Protein AF-A0A951LC77-F1 (afdb_monomer)

Solvent-accessible surface area (backbone atoms only — not comparable to full-atom values): 5178 Å² total; per-residue (Å²): 136,83,84,80,80,80,92,78,88,84,74,83,84,71,80,74,83,73,71,65,72,67,47,93,65,51,90,79,48,53,66,70,61,48,47,64,52,49,78,76,49,51,72,68,49,40,52,38,42,48,56,34,31,71,73,67,79,54,52,60,73,49,48,57,46,40,56,52,44,49,50,53,51,52,58,63,67,70,76,120

pLDDT: mean 79.67, std 14.71, range [46.78, 93.75]

Structure (mmCIF, N/CA/C/O backbone):
data_AF-A0A951LC77-F1
#
_entry.id   AF-A0A951LC77-F1
#
loop_
_atom_site.group_PDB
_atom_site.id
_atom_site.type_symbol
_atom_site.label_atom_id
_atom_site.label_alt_id
_atom_site.label_comp_id
_atom_site.label_asym_id
_atom_site.label_entity_id
_atom_site.label_seq_id
_atom_site.pdbx_PDB_ins_code
_atom_site.Cartn_x
_atom_site.Cartn_y
_atom_site.Cartn_z
_atom_site.occupancy
_atom_site.B_iso_or_equiv
_atom_site.auth_seq_id
_atom_site.auth_comp_id
_atom_site.auth_asym_id
_atom_site.auth_atom_id
_atom_site.pdbx_PDB_model_num
ATOM 1 N N . MET A 1 1 ? 50.458 -8.857 -38.217 1.00 47.19 1 MET A N 1
ATOM 2 C CA . MET A 1 1 ? 49.802 -8.178 -37.089 1.00 47.19 1 MET A CA 1
ATOM 3 C C . MET A 1 1 ? 48.368 -7.922 -37.508 1.00 47.19 1 MET A C 1
ATOM 5 O O . MET A 1 1 ? 48.108 -6.939 -38.187 1.00 47.19 1 MET A O 1
ATOM 9 N N . ARG A 1 2 ? 47.478 -8.890 -37.274 1.00 55.41 2 ARG A N 1
ATOM 10 C CA . ARG A 1 2 ? 46.043 -8.628 -37.314 1.00 55.41 2 ARG A CA 1
ATOM 11 C C . ARG A 1 2 ? 45.724 -8.232 -35.883 1.00 55.41 2 ARG A C 1
ATOM 13 O O . ARG A 1 2 ? 46.012 -8.993 -34.973 1.00 55.41 2 ARG A O 1
ATOM 20 N N . GLU A 1 3 ? 45.345 -6.981 -35.706 1.00 53.53 3 GLU A N 1
ATOM 21 C CA . GLU A 1 3 ? 44.858 -6.485 -34.430 1.00 53.53 3 GLU A CA 1
ATOM 22 C C . GLU A 1 3 ? 43.392 -6.889 -34.399 1.00 53.53 3 GLU A C 1
ATOM 24 O O . GLU A 1 3 ? 42.536 -6.266 -35.028 1.00 53.53 3 GLU A O 1
ATOM 29 N N . ASP A 1 4 ? 43.145 -8.055 -33.814 1.00 53.09 4 ASP A N 1
ATOM 30 C CA . ASP A 1 4 ? 41.810 -8.584 -33.616 1.00 53.09 4 ASP A CA 1
ATOM 31 C C . ASP A 1 4 ? 41.159 -7.733 -32.518 1.00 53.09 4 ASP A C 1
ATOM 33 O O . ASP A 1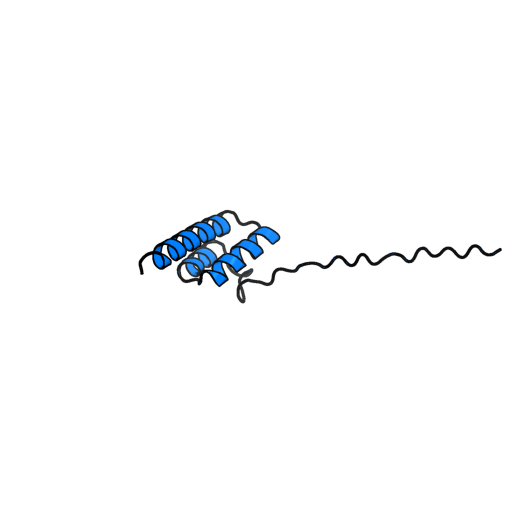 4 ? 41.480 -7.836 -31.337 1.00 53.09 4 ASP A O 1
ATOM 37 N N . ALA A 1 5 ? 40.312 -6.796 -32.935 1.00 58.88 5 ALA A N 1
ATOM 38 C CA . ALA A 1 5 ? 39.484 -6.015 -32.037 1.00 58.88 5 ALA A CA 1
ATOM 39 C C . ALA A 1 5 ? 38.498 -6.950 -31.325 1.00 58.88 5 ALA A C 1
ATOM 41 O O . ALA A 1 5 ? 37.644 -7.550 -31.977 1.00 58.88 5 ALA A O 1
ATOM 42 N N . GLU A 1 6 ? 38.573 -7.024 -29.998 1.00 55.25 6 GLU A N 1
ATOM 43 C CA . GLU A 1 6 ? 37.530 -7.628 -29.167 1.00 55.25 6 GLU A CA 1
ATOM 44 C C . GLU A 1 6 ? 36.686 -6.529 -28.493 1.00 55.25 6 GLU A C 1
ATOM 46 O O . GLU A 1 6 ? 36.981 -6.134 -27.364 1.00 55.25 6 GLU A O 1
ATOM 51 N N . PRO A 1 7 ? 35.624 -5.994 -29.128 1.00 61.00 7 PRO A N 1
ATOM 52 C CA . PRO A 1 7 ? 34.576 -5.291 -28.408 1.00 61.00 7 PRO A CA 1
ATOM 53 C C . PRO A 1 7 ? 33.498 -6.316 -28.043 1.00 61.00 7 PRO A C 1
ATOM 55 O O . PRO A 1 7 ? 32.562 -6.553 -28.797 1.00 61.00 7 PRO A O 1
ATOM 58 N N . GLY A 1 8 ? 33.672 -6.973 -26.900 1.00 53.38 8 GLY A N 1
ATOM 59 C CA . GLY A 1 8 ? 32.750 -7.998 -26.407 1.00 53.38 8 GLY A CA 1
ATOM 60 C C . GLY A 1 8 ? 32.532 -7.904 -24.902 1.00 53.38 8 GLY A C 1
ATOM 61 O O . GLY A 1 8 ? 32.515 -8.919 -24.220 1.00 53.38 8 GLY A O 1
ATOM 62 N N . ALA A 1 9 ? 32.430 -6.686 -24.370 1.00 58.47 9 ALA A N 1
ATOM 63 C CA . ALA A 1 9 ? 32.005 -6.440 -22.993 1.00 58.47 9 ALA A CA 1
ATOM 64 C C . ALA A 1 9 ? 30.628 -5.764 -22.993 1.00 58.47 9 ALA A C 1
ATOM 66 O O . ALA A 1 9 ? 30.429 -4.702 -22.410 1.00 58.47 9 ALA A O 1
ATOM 67 N N . GLU A 1 10 ? 29.680 -6.367 -23.698 1.00 58.38 10 GLU A N 1
ATOM 68 C CA . GLU A 1 10 ? 28.260 -6.065 -23.571 1.00 58.38 10 GLU A CA 1
ATOM 69 C C . GLU A 1 10 ? 27.624 -7.255 -22.865 1.00 58.38 10 GLU A C 1
ATOM 71 O O . GLU A 1 10 ? 27.255 -8.229 -23.495 1.00 58.38 10 GLU A O 1
ATOM 76 N N . ASP A 1 11 ? 27.585 -7.208 -21.538 1.00 55.72 11 ASP A N 1
ATOM 77 C CA . ASP A 1 11 ? 26.403 -7.642 -20.795 1.00 55.72 11 ASP A CA 1
ATOM 78 C C . ASP A 1 11 ? 26.560 -7.128 -19.367 1.00 55.72 11 ASP A C 1
ATOM 80 O O . ASP A 1 11 ? 27.187 -7.729 -18.489 1.00 55.72 11 ASP A O 1
ATOM 84 N N . GLY A 1 12 ? 26.075 -5.904 -19.158 1.00 53.75 12 GLY A N 1
ATOM 85 C CA . GLY A 1 12 ? 25.891 -5.392 -17.817 1.00 53.75 12 GLY A CA 1
ATOM 86 C C . GLY A 1 12 ? 24.931 -6.331 -17.107 1.00 53.75 12 GLY A C 1
ATOM 87 O O . GLY A 1 12 ? 23.750 -6.357 -17.436 1.00 53.75 12 GLY A O 1
ATOM 88 N N . ALA A 1 13 ? 25.431 -7.070 -16.117 1.00 58.41 13 ALA A N 1
ATOM 89 C CA . ALA A 1 13 ? 24.618 -7.782 -15.142 1.00 58.41 13 ALA A CA 1
ATOM 90 C C . ALA A 1 13 ? 23.840 -6.762 -14.288 1.00 58.41 13 ALA A C 1
ATOM 92 O O . ALA A 1 13 ? 24.102 -6.564 -13.103 1.00 58.41 13 ALA A O 1
ATOM 93 N N . GLY A 1 14 ? 22.905 -6.048 -14.910 1.00 52.06 14 GLY A N 1
ATOM 94 C CA . GLY A 1 14 ? 21.896 -5.264 -14.234 1.00 52.06 14 GLY A CA 1
ATOM 95 C C . GLY A 1 14 ? 20.944 -6.259 -13.604 1.00 52.06 14 GLY A C 1
ATOM 96 O O . GLY A 1 14 ? 19.999 -6.703 -14.249 1.00 52.06 14 GLY A O 1
ATOM 97 N N . ALA A 1 15 ? 21.221 -6.659 -12.365 1.00 55.97 15 ALA A N 1
ATOM 98 C CA . ALA A 1 15 ? 20.261 -7.384 -11.555 1.00 55.97 15 ALA A CA 1
ATOM 99 C C . ALA A 1 15 ? 19.028 -6.484 -11.391 1.00 55.97 15 ALA A C 1
ATOM 101 O O . ALA A 1 15 ? 18.980 -5.624 -10.513 1.00 55.97 15 ALA A O 1
ATOM 102 N N . GLN A 1 16 ? 18.055 -6.637 -12.289 1.00 57.84 16 GLN A N 1
ATOM 103 C CA . GLN A 1 16 ? 16.780 -5.946 -12.203 1.00 57.84 16 GLN A CA 1
ATOM 104 C C . GLN A 1 16 ? 16.056 -6.528 -10.990 1.00 57.84 16 GLN A C 1
ATOM 106 O O . GLN A 1 16 ? 15.466 -7.608 -11.064 1.00 57.84 16 GLN A O 1
ATOM 111 N N . VAL A 1 17 ? 16.140 -5.843 -9.847 1.00 61.94 17 VAL A N 1
ATOM 112 C CA . VAL A 1 17 ? 15.345 -6.183 -8.664 1.00 61.94 17 VAL A CA 1
ATOM 113 C C . VAL A 1 17 ? 13.893 -5.887 -9.012 1.00 61.94 17 VAL A C 1
ATOM 115 O O . VAL A 1 17 ? 13.416 -4.760 -8.903 1.00 61.94 17 VAL A O 1
ATOM 118 N N . THR A 1 18 ? 13.202 -6.910 -9.503 1.00 66.69 18 THR A N 1
ATOM 119 C CA . THR A 1 18 ? 11.775 -6.828 -9.789 1.00 66.69 18 THR A CA 1
ATOM 120 C C . THR A 1 18 ? 11.048 -7.101 -8.485 1.00 66.69 18 THR A C 1
ATOM 122 O O . THR A 1 18 ? 11.022 -8.236 -8.011 1.00 66.69 18 THR A O 1
ATOM 125 N N . VAL A 1 19 ? 10.492 -6.054 -7.876 1.00 74.69 19 VAL A N 1
ATOM 126 C CA . VAL A 1 19 ? 9.589 -6.224 -6.736 1.00 74.69 19 VAL A CA 1
ATOM 127 C C . VAL A 1 19 ? 8.317 -6.874 -7.273 1.00 74.69 19 VAL A C 1
ATOM 129 O O . VAL A 1 19 ? 7.638 -6.302 -8.131 1.00 74.69 19 VAL A O 1
ATOM 132 N N . ALA A 1 20 ? 8.049 -8.100 -6.826 1.00 81.06 20 ALA A N 1
ATOM 133 C CA . ALA A 1 20 ? 6.832 -8.820 -7.175 1.00 81.06 20 ALA A CA 1
ATOM 134 C C . ALA A 1 20 ? 5.604 -8.090 -6.623 1.00 81.06 20 ALA A C 1
ATOM 136 O O . ALA A 1 20 ? 5.706 -7.339 -5.651 1.00 81.06 20 ALA A O 1
ATOM 137 N N . GLU A 1 21 ? 4.449 -8.319 -7.246 1.00 85.25 21 GLU A N 1
ATOM 138 C CA . GLU A 1 21 ? 3.194 -7.796 -6.720 1.00 85.25 21 GLU A CA 1
ATOM 139 C C . GLU A 1 21 ? 2.974 -8.288 -5.284 1.00 85.25 21 GLU A C 1
ATOM 141 O O . GLU A 1 21 ? 3.240 -9.458 -4.988 1.00 85.25 21 GLU A O 1
ATOM 146 N N . PRO A 1 22 ? 2.488 -7.421 -4.382 1.00 86.75 22 PRO A N 1
ATOM 147 C CA . PRO A 1 22 ? 2.267 -7.806 -2.993 1.00 86.75 22 PRO A CA 1
ATOM 148 C C . PRO A 1 22 ? 1.155 -8.862 -2.853 1.00 86.75 22 PRO A C 1
ATOM 150 O O . PRO A 1 22 ? 1.170 -9.631 -1.894 1.00 86.75 22 PRO A O 1
ATOM 153 N N . TRP A 1 23 ? 0.227 -8.945 -3.813 1.00 87.81 23 TRP A N 1
ATOM 154 C CA . TRP A 1 23 ? -0.716 -10.054 -3.992 1.00 87.81 23 TRP A CA 1
ATOM 155 C C . TRP A 1 23 ? -1.203 -10.128 -5.445 1.00 87.81 23 TRP A C 1
ATOM 157 O O . TRP A 1 23 ? -1.030 -9.184 -6.213 1.00 87.81 23 TRP A O 1
ATOM 167 N N . GLU A 1 24 ? -1.826 -11.250 -5.811 1.00 87.19 24 GLU A N 1
ATOM 168 C CA . GLU A 1 24 ? -2.349 -11.486 -7.162 1.00 87.19 24 GLU A CA 1
ATOM 169 C C . GLU A 1 24 ? -3.417 -10.452 -7.554 1.00 87.19 24 GLU A C 1
ATOM 171 O O . GLU A 1 24 ? -4.361 -10.206 -6.796 1.00 87.19 24 GLU A O 1
ATOM 176 N N . GLY A 1 25 ? -3.260 -9.856 -8.740 1.00 86.50 25 GLY A N 1
ATOM 177 C CA . GLY A 1 25 ? -4.185 -8.855 -9.278 1.00 86.50 25 GLY A CA 1
ATOM 178 C C . GLY A 1 25 ? -4.038 -7.473 -8.641 1.00 86.50 25 GLY A C 1
ATOM 179 O O . GLY A 1 25 ? -4.982 -6.688 -8.665 1.00 86.50 25 GLY A O 1
ATOM 180 N N . TYR A 1 26 ? -2.888 -7.162 -8.030 1.00 88.06 26 TYR A N 1
ATOM 181 C CA . TYR A 1 26 ? -2.647 -5.844 -7.440 1.00 88.06 26 TYR A CA 1
ATOM 182 C C . TYR A 1 26 ? -2.664 -4.731 -8.498 1.00 88.06 26 TYR A C 1
ATOM 184 O O . TYR A 1 26 ? -3.339 -3.719 -8.301 1.00 88.06 26 TYR A O 1
ATOM 192 N N . ASP A 1 27 ? -1.954 -4.906 -9.621 1.00 86.50 27 ASP A N 1
ATOM 193 C CA . ASP A 1 27 ? -1.914 -3.912 -10.705 1.00 86.50 27 ASP A CA 1
ATOM 194 C C . ASP A 1 27 ? -3.277 -3.736 -11.406 1.00 86.50 27 ASP A C 1
ATOM 196 O O . ASP A 1 27 ? -3.505 -2.687 -12.016 1.00 86.50 27 ASP A O 1
ATOM 200 N N . ASP A 1 28 ? -4.181 -4.716 -11.297 1.00 89.44 28 ASP A N 1
ATOM 201 C CA . ASP A 1 28 ? -5.541 -4.662 -11.851 1.00 89.44 28 ASP A CA 1
AT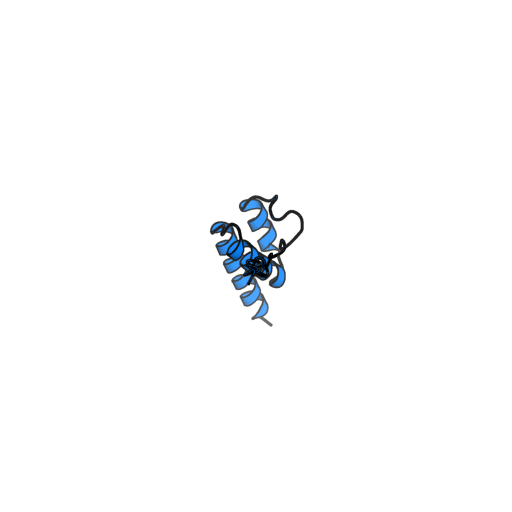OM 202 C C . ASP A 1 28 ? -6.510 -3.820 -11.004 1.00 89.44 28 ASP A C 1
ATOM 204 O O . ASP A 1 28 ? -7.587 -3.457 -11.480 1.00 89.44 28 ASP A O 1
ATOM 208 N N . LEU A 1 29 ? -6.149 -3.493 -9.758 1.00 89.12 29 LEU A N 1
ATOM 209 C CA . LEU A 1 29 ? -6.988 -2.713 -8.853 1.00 89.12 29 LEU A CA 1
ATOM 210 C C . LEU A 1 29 ? -6.680 -1.211 -8.919 1.00 89.12 29 LEU A C 1
ATOM 212 O O . LEU A 1 29 ? -5.530 -0.745 -8.982 1.00 89.12 29 LEU A O 1
ATOM 216 N N . ASP A 1 30 ? -7.745 -0.420 -8.824 1.00 90.00 30 ASP A N 1
ATOM 217 C CA . ASP A 1 30 ? -7.641 1.022 -8.684 1.00 90.00 30 ASP A CA 1
ATOM 218 C C . ASP A 1 30 ? -7.323 1.420 -7.236 1.00 90.00 30 ASP A C 1
ATOM 220 O O . 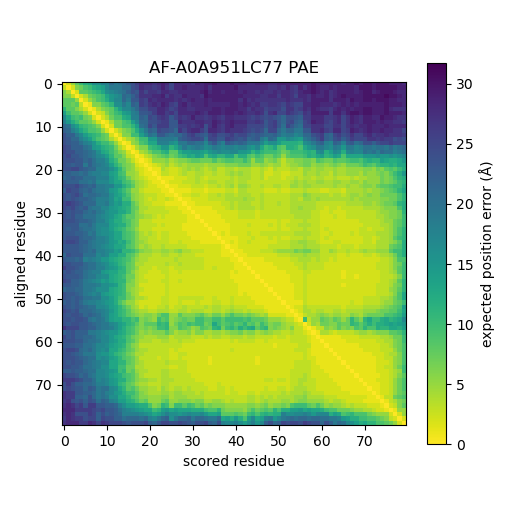ASP A 1 30 ? -7.523 0.673 -6.277 1.00 90.00 30 ASP A O 1
ATOM 224 N N . ALA A 1 31 ? -6.819 2.645 -7.060 1.00 87.88 31 ALA A N 1
ATOM 225 C CA . ALA A 1 31 ? -6.457 3.182 -5.749 1.00 87.88 31 ALA A CA 1
ATOM 226 C C . ALA A 1 31 ? -7.539 3.012 -4.652 1.00 87.88 31 ALA A C 1
ATOM 228 O O . ALA A 1 31 ? -7.167 2.592 -3.558 1.00 87.88 31 ALA A O 1
ATOM 229 N N . PRO A 1 32 ? -8.839 3.306 -4.868 1.00 90.06 32 PRO A N 1
ATOM 230 C CA . PRO A 1 32 ? -9.860 3.095 -3.837 1.00 90.06 32 PRO A CA 1
ATOM 231 C C . PRO A 1 32 ? -10.030 1.624 -3.433 1.00 90.06 32 PRO A C 1
ATOM 233 O O . PRO A 1 32 ? -10.167 1.348 -2.241 1.00 90.06 32 PRO A O 1
ATOM 236 N N . ASP A 1 33 ? -9.977 0.687 -4.382 1.00 91.75 33 ASP A N 1
ATOM 237 C CA . ASP A 1 33 ? -10.109 -0.747 -4.097 1.00 91.75 33 ASP A CA 1
ATOM 238 C C . ASP A 1 33 ? -8.894 -1.273 -3.330 1.00 91.75 33 ASP A C 1
ATOM 240 O O . ASP A 1 33 ? -9.032 -2.017 -2.3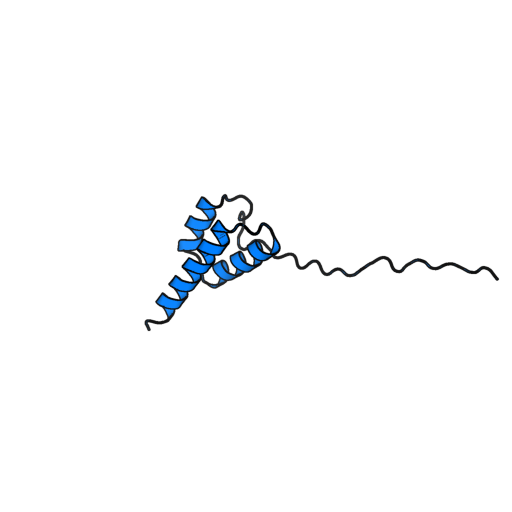54 1.00 91.75 33 ASP A O 1
ATOM 244 N N . LEU A 1 34 ? -7.699 -0.815 -3.718 1.00 90.62 34 LEU A N 1
ATOM 245 C CA . LEU A 1 34 ? -6.466 -1.080 -2.983 1.00 90.62 34 LEU A CA 1
ATOM 246 C C . LEU A 1 34 ? -6.578 -0.583 -1.541 1.00 90.62 34 LEU A C 1
ATOM 248 O O . LEU A 1 34 ? -6.339 -1.356 -0.619 1.00 90.62 34 LEU A O 1
ATOM 252 N N . ILE A 1 35 ? -7.006 0.665 -1.329 1.00 91.56 35 ILE A N 1
ATOM 253 C CA . ILE A 1 35 ? -7.166 1.249 0.012 1.00 91.56 35 ILE A CA 1
ATOM 254 C C . ILE A 1 35 ? -8.138 0.432 0.866 1.00 91.56 35 ILE A C 1
ATOM 256 O O . ILE A 1 35 ? -7.814 0.136 2.014 1.00 91.56 35 ILE A O 1
ATOM 260 N N . GLY A 1 36 ? -9.282 0.022 0.312 1.00 92.62 36 GLY A N 1
ATOM 261 C CA . GLY A 1 36 ? -10.240 -0.823 1.031 1.00 92.62 36 GLY A CA 1
ATOM 262 C C . GLY A 1 36 ? -9.644 -2.171 1.447 1.00 92.62 36 GLY A C 1
ATOM 263 O O . GLY A 1 36 ? -9.919 -2.669 2.538 1.00 92.62 36 GLY A O 1
ATOM 264 N N . ARG A 1 37 ? -8.768 -2.750 0.619 1.00 90.94 37 ARG A N 1
ATOM 265 C CA . ARG A 1 37 ? -8.057 -3.989 0.953 1.00 90.94 37 ARG A CA 1
ATOM 266 C C . ARG A 1 37 ? -6.980 -3.784 2.027 1.00 90.94 37 ARG A C 1
ATOM 268 O O . ARG A 1 37 ? -6.808 -4.665 2.869 1.00 90.94 37 ARG A O 1
ATOM 275 N N . LEU A 1 38 ? -6.297 -2.634 2.040 1.00 91.38 38 LEU A N 1
ATOM 276 C CA . LEU A 1 38 ? -5.251 -2.317 3.025 1.00 91.38 38 LEU A CA 1
ATOM 277 C C . LEU A 1 38 ? -5.778 -2.266 4.468 1.00 91.38 38 LEU A C 1
ATOM 279 O O . LEU A 1 38 ? -5.037 -2.607 5.386 1.00 91.38 38 LEU A O 1
ATOM 283 N N . GLU A 1 39 ? -7.048 -1.907 4.691 1.00 89.44 39 GLU A N 1
ATOM 284 C CA . GLU A 1 39 ? -7.635 -1.829 6.043 1.00 89.44 39 GLU A CA 1
ATOM 285 C C . GLU A 1 39 ? -7.654 -3.183 6.785 1.00 89.44 39 GLU A C 1
ATOM 287 O O . GLU A 1 39 ? -7.664 -3.223 8.019 1.00 89.44 39 GLU A O 1
ATOM 292 N N . GLY A 1 40 ? -7.644 -4.296 6.042 1.00 86.88 40 GLY A N 1
ATOM 293 C CA . GLY A 1 40 ? -7.583 -5.661 6.576 1.00 86.88 40 GLY A CA 1
ATOM 294 C C . GLY A 1 40 ? -6.231 -6.353 6.397 1.00 86.88 40 GLY A C 1
ATOM 295 O O . GLY A 1 40 ? -6.097 -7.512 6.791 1.00 86.88 40 GLY A O 1
ATOM 296 N N . ALA A 1 41 ? -5.251 -5.678 5.794 1.00 90.75 41 ALA A N 1
ATOM 297 C CA . ALA A 1 41 ? -3.966 -6.271 5.457 1.0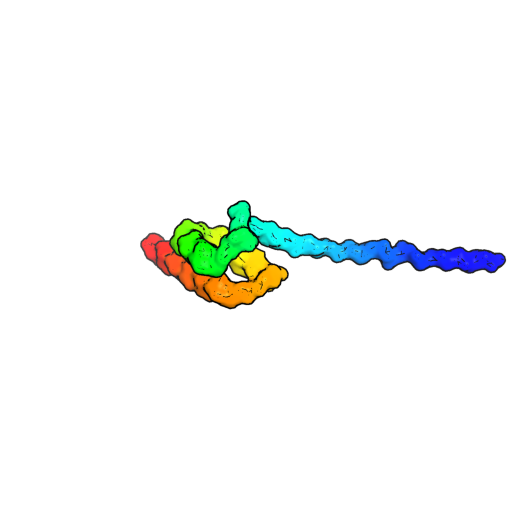0 90.75 41 ALA A CA 1
ATOM 298 C C . ALA A 1 41 ? -3.073 -6.452 6.693 1.00 90.75 41 ALA A C 1
ATOM 300 O O . ALA A 1 41 ? -3.104 -5.681 7.658 1.00 90.75 41 ALA A O 1
ATOM 301 N N . SER A 1 42 ? -2.238 -7.485 6.651 1.00 90.06 42 SER A N 1
ATOM 302 C CA . SER A 1 42 ? -1.198 -7.713 7.647 1.00 90.06 42 SER A CA 1
ATOM 303 C C . SER A 1 42 ? -0.058 -6.691 7.504 1.00 90.06 42 SER A C 1
ATOM 305 O O . SER A 1 42 ? 0.186 -6.176 6.411 1.00 90.06 42 SER A O 1
ATOM 307 N N . PRO A 1 43 ? 0.716 -6.414 8.570 1.00 90.06 43 PRO A N 1
ATOM 308 C CA . PRO A 1 43 ? 1.856 -5.500 8.475 1.00 90.06 43 PRO A CA 1
ATOM 309 C C . PRO A 1 43 ? 2.914 -5.944 7.449 1.00 90.06 43 PRO A C 1
ATOM 311 O O . PRO A 1 43 ? 3.586 -5.096 6.869 1.00 90.06 43 PRO A O 1
ATOM 314 N N . ALA A 1 44 ? 3.035 -7.250 7.181 1.00 89.88 44 ALA A N 1
ATOM 315 C CA . ALA A 1 44 ? 3.911 -7.768 6.130 1.00 89.88 44 ALA A CA 1
ATOM 316 C C . ALA A 1 44 ? 3.409 -7.402 4.722 1.00 89.88 44 ALA A C 1
ATOM 318 O O . ALA A 1 44 ? 4.199 -6.968 3.886 1.00 89.88 44 ALA A O 1
ATOM 319 N N . GLU A 1 45 ? 2.102 -7.524 4.470 1.00 91.25 45 GLU A N 1
ATOM 320 C CA . GLU A 1 45 ? 1.488 -7.110 3.201 1.00 91.25 45 GLU A CA 1
ATOM 321 C C . GLU A 1 45 ? 1.594 -5.595 3.004 1.00 91.25 45 GLU A C 1
ATOM 323 O O . GLU A 1 45 ? 1.977 -5.147 1.929 1.00 91.25 45 GLU A O 1
ATOM 328 N N . LEU A 1 46 ? 1.338 -4.803 4.050 1.00 92.88 46 LEU A N 1
ATOM 329 C CA . LEU A 1 46 ? 1.486 -3.345 4.008 1.00 92.88 46 LEU A CA 1
ATOM 330 C C . LEU A 1 46 ? 2.921 -2.925 3.636 1.00 92.88 46 LEU A C 1
ATOM 332 O O . LEU A 1 46 ? 3.108 -2.086 2.758 1.00 92.88 46 LEU A O 1
ATOM 336 N N . ALA A 1 47 ? 3.937 -3.549 4.240 1.00 90.88 47 ALA A N 1
ATOM 337 C CA . ALA A 1 47 ? 5.339 -3.282 3.911 1.00 90.88 47 ALA A CA 1
ATOM 338 C C . ALA A 1 47 ? 5.700 -3.692 2.470 1.00 90.88 47 ALA A C 1
ATOM 340 O O . ALA A 1 47 ? 6.454 -2.991 1.793 1.00 90.88 47 ALA A O 1
ATOM 341 N N . ALA A 1 48 ? 5.144 -4.803 1.975 1.00 90.69 48 ALA A N 1
ATOM 342 C CA . ALA A 1 48 ? 5.335 -5.225 0.589 1.00 90.69 48 ALA A CA 1
ATOM 343 C C . ALA A 1 48 ? 4.734 -4.210 -0.400 1.00 90.69 48 ALA A C 1
ATOM 345 O O . ALA A 1 48 ? 5.370 -3.885 -1.403 1.00 90.69 48 ALA A O 1
ATOM 346 N N . VA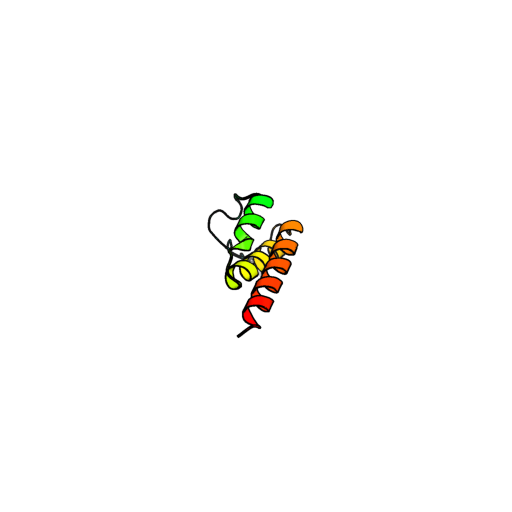L A 1 49 ? 3.552 -3.661 -0.095 1.00 91.00 49 VAL A N 1
ATOM 347 C CA . VAL A 1 49 ? 2.906 -2.613 -0.902 1.00 91.00 49 VAL A CA 1
ATOM 348 C C . VAL A 1 49 ? 3.737 -1.336 -0.926 1.00 91.00 49 VAL A C 1
ATOM 350 O O . VAL A 1 49 ? 3.925 -0.761 -1.995 1.00 91.00 49 VAL A O 1
ATOM 353 N N . GLU A 1 50 ? 4.265 -0.901 0.220 1.00 89.88 50 GLU A N 1
ATOM 354 C CA . GLU A 1 50 ? 5.129 0.284 0.300 1.00 89.88 50 GLU A CA 1
ATOM 355 C C . GLU A 1 50 ? 6.352 0.150 -0.619 1.00 89.88 50 GLU A C 1
ATOM 357 O O . GLU A 1 50 ? 6.638 1.042 -1.423 1.00 89.88 50 GLU A O 1
ATOM 362 N N . LEU A 1 51 ? 7.035 -0.999 -0.552 1.00 88.25 51 LEU A N 1
ATOM 363 C CA . LEU A 1 51 ? 8.206 -1.295 -1.375 1.00 88.25 51 LEU A CA 1
ATOM 364 C C . LEU A 1 51 ? 7.852 -1.348 -2.868 1.00 88.25 51 LEU A C 1
ATOM 366 O O . LEU A 1 51 ? 8.568 -0.797 -3.708 1.00 88.25 51 LEU A O 1
ATOM 370 N N . TYR A 1 52 ? 6.735 -1.998 -3.194 1.00 88.81 52 TYR A N 1
ATOM 371 C CA . TYR A 1 52 ? 6.248 -2.146 -4.558 1.00 88.81 52 TYR A CA 1
ATOM 372 C C . TYR A 1 52 ? 5.861 -0.800 -5.186 1.00 88.81 52 TYR A C 1
ATOM 374 O O . TYR A 1 52 ? 6.317 -0.460 -6.281 1.00 88.81 52 TYR A O 1
ATOM 382 N N . GLU A 1 53 ? 5.075 0.013 -4.478 1.00 88.19 53 GLU A N 1
ATOM 383 C CA . GLU A 1 53 ? 4.667 1.344 -4.933 1.00 88.19 53 GLU A CA 1
ATOM 384 C C . GLU A 1 53 ? 5.853 2.307 -5.014 1.00 88.19 53 GLU A C 1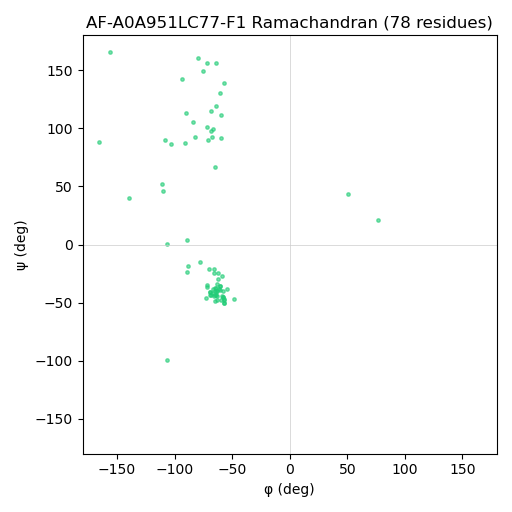
ATOM 386 O O . GLU A 1 53 ? 5.943 3.082 -5.970 1.00 88.19 53 GLU A O 1
ATOM 391 N N . GLY A 1 54 ? 6.792 2.235 -4.064 1.00 83.12 54 GLY A N 1
ATOM 392 C CA . GLY A 1 54 ? 8.019 3.031 -4.072 1.00 83.12 54 GLY A CA 1
ATOM 393 C C . GLY A 1 54 ? 8.901 2.772 -5.298 1.00 83.12 54 GLY A C 1
ATOM 394 O O . GLY A 1 54 ? 9.495 3.714 -5.828 1.00 83.12 54 GLY A O 1
ATOM 395 N N . GLY A 1 55 ? 8.945 1.521 -5.775 1.00 77.38 55 GLY A N 1
ATOM 396 C CA . GLY A 1 55 ? 9.732 1.096 -6.938 1.00 77.38 55 GLY A CA 1
ATOM 397 C C . GLY A 1 55 ? 9.022 1.191 -8.295 1.00 77.38 55 GLY A C 1
ATOM 398 O O . GLY A 1 55 ? 9.700 1.295 -9.316 1.00 77.38 55 GLY A O 1
ATOM 399 N N . LYS A 1 56 ? 7.681 1.169 -8.334 1.00 78.75 56 LYS A N 1
ATOM 400 C CA . LYS A 1 56 ? 6.893 1.254 -9.580 1.00 78.75 56 LYS A CA 1
ATOM 401 C C . LYS A 1 56 ? 6.206 2.615 -9.762 1.00 78.75 56 LYS A C 1
ATOM 403 O O . LYS A 1 56 ? 6.791 3.558 -10.288 1.00 78.75 56 LYS A O 1
ATOM 408 N N . ARG A 1 57 ? 4.912 2.689 -9.422 1.00 71.50 57 ARG A N 1
ATOM 409 C CA . ARG A 1 57 ? 3.969 3.736 -9.863 1.00 71.50 57 ARG A CA 1
ATOM 410 C C . ARG A 1 57 ? 3.957 4.954 -8.943 1.00 71.50 57 ARG A C 1
ATOM 412 O O . ARG A 1 57 ? 3.496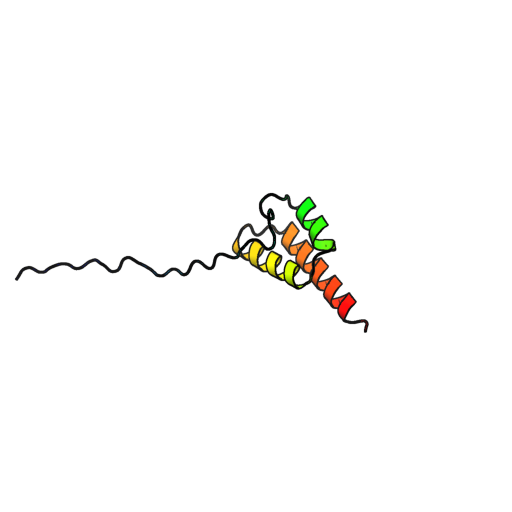 6.012 -9.368 1.00 71.50 57 ARG A O 1
ATOM 419 N N . ARG A 1 58 ? 4.455 4.811 -7.710 1.00 80.50 58 ARG A N 1
ATO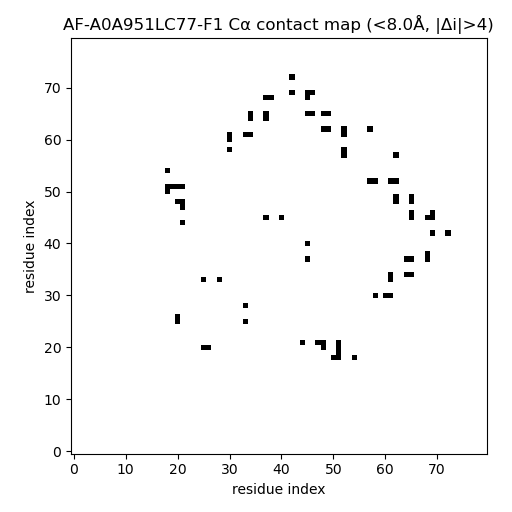M 420 C CA . ARG A 1 58 ? 4.520 5.857 -6.680 1.00 80.50 58 ARG A CA 1
ATOM 421 C C . ARG A 1 58 ? 3.168 6.546 -6.478 1.00 80.50 58 ARG A C 1
ATOM 423 O O . ARG A 1 58 ? 3.097 7.776 -6.398 1.00 80.50 58 ARG A O 1
ATOM 430 N N . ARG A 1 59 ? 2.077 5.767 -6.422 1.00 84.88 59 ARG A N 1
ATOM 431 C CA . ARG A 1 59 ? 0.729 6.303 -6.188 1.00 84.88 59 ARG A CA 1
ATOM 432 C C . ARG A 1 59 ? 0.665 6.864 -4.765 1.00 84.88 59 ARG A C 1
ATOM 434 O O . ARG A 1 59 ? 0.483 6.121 -3.806 1.00 84.88 59 ARG A O 1
ATOM 441 N N . GLN A 1 60 ? 0.796 8.186 -4.627 1.00 88.19 60 GLN A N 1
ATOM 442 C CA . GLN A 1 60 ? 0.862 8.850 -3.315 1.00 88.19 60 GLN A CA 1
ATOM 443 C C . GLN A 1 60 ? -0.330 8.508 -2.414 1.00 88.19 60 GLN A C 1
ATOM 445 O O . GLN A 1 60 ? -0.148 8.279 -1.226 1.00 88.19 60 GLN A O 1
ATOM 450 N N . THR A 1 61 ? -1.537 8.400 -2.977 1.00 90.12 61 THR A N 1
ATOM 451 C CA . THR A 1 61 ? -2.743 8.032 -2.221 1.00 90.12 61 THR A CA 1
ATOM 452 C C . THR A 1 61 ? -2.636 6.644 -1.584 1.00 90.12 61 THR A C 1
ATOM 454 O O . THR A 1 61 ? -3.076 6.463 -0.453 1.00 90.12 61 THR A O 1
ATOM 457 N N . VAL A 1 62 ? -2.032 5.679 -2.285 1.00 90.00 62 VAL A N 1
ATOM 458 C CA . VAL A 1 62 ? -1.839 4.317 -1.773 1.00 90.00 62 VAL A CA 1
ATOM 459 C C . VAL A 1 62 ? -0.754 4.310 -0.699 1.00 90.00 62 VAL A C 1
ATOM 461 O O . VAL A 1 62 ? -0.985 3.781 0.381 1.00 90.00 62 VAL A O 1
ATOM 464 N N . LEU A 1 63 ? 0.379 4.978 -0.943 1.00 91.31 63 LEU A N 1
ATOM 465 C CA . LEU A 1 63 ? 1.460 5.111 0.043 1.00 91.31 63 LEU A CA 1
ATOM 466 C C . LEU A 1 63 ? 0.967 5.742 1.355 1.00 91.31 63 LEU A C 1
ATOM 468 O O . LEU A 1 63 ? 1.190 5.186 2.426 1.00 91.31 63 LEU A O 1
ATOM 472 N N . SER A 1 64 ? 0.206 6.839 1.284 1.00 92.69 64 SER A N 1
ATOM 473 C CA . SER A 1 64 ? -0.365 7.471 2.481 1.00 92.69 64 SER A CA 1
ATOM 474 C C . SER A 1 64 ? -1.355 6.567 3.225 1.00 92.69 64 SER A C 1
ATOM 476 O O . SER A 1 64 ? -1.444 6.633 4.453 1.00 92.69 64 SER A O 1
ATOM 478 N N . ALA A 1 65 ? -2.110 5.728 2.509 1.00 93.31 65 ALA A N 1
ATOM 479 C CA . ALA A 1 65 ? -2.994 4.749 3.135 1.00 93.31 65 ALA A CA 1
ATOM 480 C C . ALA A 1 65 ? -2.196 3.644 3.841 1.00 93.31 65 ALA A C 1
ATOM 482 O O . ALA A 1 65 ? -2.492 3.328 4.992 1.00 93.31 65 ALA A O 1
ATOM 483 N N . VAL A 1 66 ? -1.142 3.125 3.203 1.00 93.75 66 VAL A N 1
ATOM 484 C CA . VAL A 1 66 ? -0.225 2.140 3.797 1.00 93.75 66 VAL A CA 1
ATOM 485 C C . VAL A 1 66 ? 0.396 2.671 5.089 1.00 93.75 66 VAL A C 1
ATOM 487 O O . VAL A 1 66 ? 0.303 2.007 6.120 1.00 93.75 66 VAL A O 1
ATOM 490 N N . GLU A 1 67 ? 0.951 3.887 5.078 1.00 92.38 67 GLU A N 1
ATOM 491 C CA . GLU A 1 67 ? 1.551 4.506 6.270 1.00 92.38 67 GLU A CA 1
ATOM 492 C C . GLU A 1 67 ? 0.548 4.630 7.430 1.00 92.38 67 GLU A C 1
ATOM 494 O O . GLU A 1 67 ? 0.877 4.386 8.598 1.00 92.38 67 GLU A O 1
ATOM 499 N N . ARG A 1 68 ? -0.703 4.994 7.122 1.00 93.12 68 ARG A N 1
ATOM 500 C CA . ARG A 1 68 ? -1.778 5.104 8.115 1.00 93.12 68 ARG A CA 1
ATOM 501 C C . ARG A 1 68 ? -2.130 3.750 8.721 1.00 93.12 68 ARG A C 1
ATOM 503 O O . ARG A 1 68 ? -2.297 3.666 9.941 1.00 93.12 68 ARG A O 1
ATOM 510 N N . GLU A 1 69 ? -2.246 2.711 7.901 1.00 93.62 69 GLU A N 1
ATOM 511 C CA . GLU A 1 69 ? -2.577 1.372 8.385 1.00 93.62 69 GLU A CA 1
ATOM 512 C C . GLU A 1 69 ? -1.403 0.736 9.147 1.00 93.62 69 GLU A C 1
ATOM 514 O O . GLU A 1 69 ? -1.621 0.159 10.212 1.00 93.62 69 GLU A O 1
ATOM 519 N N . LEU A 1 70 ? -0.151 0.955 8.725 1.00 91.19 70 LEU A N 1
ATOM 520 C CA . LEU A 1 70 ? 1.043 0.531 9.473 1.00 91.19 70 LEU A CA 1
ATOM 521 C C . LEU A 1 70 ? 1.085 1.144 10.874 1.00 91.19 70 LEU A C 1
ATOM 523 O O . LEU A 1 70 ? 1.329 0.437 11.858 1.00 91.19 70 LEU A O 1
ATOM 527 N N . ARG A 1 71 ? 0.786 2.445 10.991 1.00 91.12 71 ARG A N 1
ATOM 528 C CA . ARG A 1 71 ? 0.672 3.117 12.292 1.00 91.12 71 ARG A CA 1
ATOM 529 C C . ARG A 1 71 ? -0.421 2.477 13.150 1.00 91.12 71 ARG A C 1
ATOM 531 O O . ARG A 1 71 ? -0.162 2.114 14.292 1.00 91.12 71 ARG A O 1
ATOM 538 N N . ARG A 1 72 ? -1.614 2.253 12.589 1.00 90.81 72 ARG A N 1
ATOM 539 C CA . ARG A 1 72 ? -2.741 1.617 13.300 1.00 90.81 72 ARG A CA 1
ATOM 540 C C . ARG A 1 72 ? -2.438 0.206 13.784 1.00 90.81 72 ARG A C 1
ATOM 542 O O . ARG A 1 72 ? -2.923 -0.193 14.842 1.00 90.81 72 ARG A O 1
ATOM 549 N N . VAL A 1 73 ? -1.720 -0.579 12.986 1.00 88.62 73 VAL A N 1
ATOM 550 C CA . VAL A 1 73 ? -1.309 -1.938 13.355 1.00 88.62 73 VAL A CA 1
ATOM 551 C C . VAL A 1 73 ? -0.264 -1.889 14.471 1.00 88.62 73 VAL A C 1
ATOM 553 O O . VAL A 1 73 ? -0.369 -2.652 15.429 1.00 88.62 73 VAL A O 1
ATOM 556 N N . SER A 1 74 ? 0.679 -0.948 14.399 1.00 85.00 74 SER A N 1
ATOM 557 C CA . SER A 1 74 ? 1.704 -0.737 15.433 1.00 85.00 74 SER A CA 1
ATOM 558 C C . SER A 1 74 ? 1.102 -0.285 16.772 1.00 85.00 74 SER A C 1
ATOM 560 O O . SER A 1 74 ? 1.495 -0.781 17.830 1.00 85.00 74 SER A O 1
ATOM 562 N N . ASP A 1 75 ? 0.096 0.592 16.729 1.00 86.06 75 ASP A N 1
ATOM 563 C CA . ASP A 1 75 ? -0.636 1.056 17.914 1.00 86.06 75 ASP A CA 1
ATOM 564 C C . ASP A 1 75 ? -1.464 -0.081 18.545 1.00 86.06 75 ASP A C 1
ATOM 566 O O . ASP A 1 75 ? -1.458 -0.257 19.766 1.00 86.06 75 ASP A O 1
ATOM 570 N N . ARG A 1 76 ? -2.124 -0.915 17.722 1.00 80.56 76 ARG A N 1
ATOM 571 C CA . ARG A 1 76 ? -2.838 -2.121 18.190 1.00 80.56 76 ARG A CA 1
ATOM 572 C C . ARG A 1 76 ? -1.899 -3.159 18.805 1.00 80.56 76 ARG A C 1
ATOM 574 O O . ARG A 1 76 ? -2.272 -3.794 19.786 1.00 80.56 76 ARG A O 1
ATOM 581 N N . GLY A 1 77 ? -0.697 -3.322 18.254 1.00 72.19 77 GLY A N 1
ATOM 582 C CA . GLY A 1 77 ? 0.319 -4.236 18.782 1.00 72.19 77 GLY A CA 1
ATOM 583 C C . GLY A 1 77 ? 0.941 -3.786 20.109 1.00 72.19 77 GLY A C 1
ATOM 584 O O . GLY A 1 77 ? 1.453 -4.625 20.841 1.00 72.19 77 GLY A O 1
ATOM 585 N N . SER A 1 78 ? 0.864 -2.493 20.447 1.00 63.06 78 SER A N 1
ATOM 586 C CA . SER A 1 78 ? 1.469 -1.918 21.663 1.00 63.06 78 SER A CA 1
ATOM 587 C C . SER A 1 78 ? 0.565 -1.947 22.908 1.00 63.06 78 SER A C 1
ATOM 589 O O . SER A 1 78 ? 0.956 -1.429 23.950 1.00 63.06 78 SER A O 1
ATOM 591 N N . THR A 1 79 ? -0.635 -2.537 22.831 1.00 58.66 79 THR A N 1
ATOM 592 C CA . THR A 1 79 ? -1.597 -2.610 23.955 1.00 58.66 79 THR A CA 1
ATOM 593 C C . THR A 1 79 ? -1.739 -4.036 24.509 1.00 58.66 79 THR A C 1
ATOM 595 O O . THR A 1 79 ? -2.854 -4.512 24.712 1.00 58.66 79 THR A O 1
ATOM 598 N N . ASN A 1 80 ? -0.634 -4.751 24.740 1.00 46.78 80 ASN A N 1
ATOM 599 C CA . ASN A 1 80 ? -0.679 -6.068 25.389 1.00 46.78 80 ASN A CA 1
ATOM 600 C C . ASN A 1 80 ? 0.448 -6.273 26.401 1.00 46.78 80 ASN A C 1
ATOM 602 O O . ASN A 1 80 ? 1.612 -5.998 26.038 1.00 46.78 80 ASN A O 1
#

Nearest PDB structures (foldseek):
  8uxx-assembly1_G  TM=4.607E-01  e=3.313E+00  Schizosaccharomyces pombe

Sequence (80 aa):
MREDAEPGAEDGAGAQVTVAEPWEGYDDLDAPDLIGRLEGASPAELAAVELYEGGKRRRQTVLSAVERELRRVSDRGSTN

Mean predicted aligned error: 10.27 Å

Radius of gyration: 20.69 Å; Cα contacts (8 Å, |Δi|>4): 43; chains: 1; bounding box: 60×20×63 Å

Secondary structure (DSSP, 8-state):
---------------------SSTTSTTS-HHHHHHHHTT--HHHHHHHHHHHHHTT--HHHHHHHHHHHHHHHHHHT--

Foldseek 3Di:
DPPPDDPDPPDPPPVPPQLDQLDPCNVVDDLVVLLVVLLPDDLSSLVSQLVNCVPPVVPVSNNVSSVVSNVVVVVVVPPD